Protein AF-A0A9N9IBJ1-F1 (afdb_monomer_lite)

InterPro domains:
  IPR036188 FAD/NAD(P)-binding domain superfamily [G3DSA:3.50.50.60] (6-151)

Radius of gyration: 20.04 Å; chains: 1; bounding box: 49×43×51 Å

pLDDT: mean 70.74, std 15.53, range [28.08, 93.75]

Sequence (152 aa):
MQNNHTPTIIIIDGGPDGLLLYHGIQKHPWQGFAVSINSHGMRSLMSCLSESLVTRLPEVIPIPISEKENREILLSDDKGTELLRVDSAKVKSLFVLANVSNSNAYAFRDILRDLMLEGVNMQWGKKCIGYDGVNDEVWAIFKDGTREKGIY

Foldseek 3Di:
DPPPDPWFDDQDDLFPVSLLVVLQCVVDPDDDDDADDDLVNLVSSLVSHDPVLNVCVLVQQDDPPDPPPFDWDFDADPVRHTPDIDGQPPPSDSVVSNVDPPHDGDGDRVSSSVSSCVVPPDDPPWDFDDWDDDPQKIWTATPVRDIDITHD

Structure (mmCIF, N/CA/C/O backbone):
data_AF-A0A9N9IBJ1-F1
#
_entry.id   AF-A0A9N9IBJ1-F1
#
loop_
_atom_site.group_PDB
_atom_site.id
_atom_site.type_symbol
_atom_site.label_atom_id
_atom_site.label_alt_id
_atom_site.label_comp_id
_atom_site.label_asym_id
_atom_site.label_entity_id
_atom_site.label_seq_id
_atom_site.pdbx_PDB_ins_code
_atom_site.Cartn_x
_atom_site.Cartn_y
_atom_site.Cartn_z
_atom_site.occupancy
_atom_site.B_iso_or_equiv
_atom_site.auth_seq_id
_atom_site.auth_comp_id
_atom_site.auth_asym_id
_atom_site.auth_atom_id
_atom_site.pdbx_PDB_model_num
ATOM 1 N N . MET A 1 1 ? -26.569 21.342 18.226 1.00 34.91 1 MET A N 1
ATOM 2 C CA . MET A 1 1 ? -25.120 21.328 18.511 1.00 34.91 1 MET A CA 1
ATOM 3 C C . MET A 1 1 ? -24.497 20.372 17.508 1.00 34.91 1 MET A C 1
ATOM 5 O O . MET A 1 1 ? -24.826 19.197 17.558 1.00 34.91 1 MET A O 1
ATOM 9 N N . GLN A 1 2 ? -23.744 20.866 16.523 1.00 39.06 2 GLN A N 1
ATOM 10 C CA . GLN A 1 2 ? -22.977 19.994 15.626 1.00 39.06 2 GLN A CA 1
ATOM 11 C C . GLN A 1 2 ? -21.774 19.494 16.424 1.00 39.06 2 GLN A C 1
ATOM 13 O O . GLN A 1 2 ? -20.914 20.286 16.803 1.00 39.06 2 GLN A O 1
ATOM 18 N N . ASN A 1 3 ? -21.762 18.205 16.759 1.00 43.94 3 ASN A N 1
ATOM 19 C CA . ASN A 1 3 ? -20.577 17.569 17.313 1.00 43.94 3 ASN A CA 1
ATOM 20 C C . ASN A 1 3 ? -19.509 17.586 16.217 1.00 43.94 3 ASN A C 1
ATOM 22 O O . ASN A 1 3 ? -19.647 16.890 15.216 1.00 43.94 3 ASN A O 1
ATOM 26 N N . ASN A 1 4 ? -18.462 18.390 16.400 1.00 48.72 4 ASN A N 1
ATOM 27 C CA . ASN A 1 4 ? -17.252 18.368 15.577 1.00 48.72 4 ASN A CA 1
ATOM 28 C C . ASN A 1 4 ? -16.449 17.089 15.875 1.00 48.72 4 ASN A C 1
ATOM 30 O O . ASN A 1 4 ? -15.324 17.162 16.370 1.00 48.72 4 ASN A O 1
ATOM 34 N N . HIS A 1 5 ? -17.039 15.911 15.668 1.00 57.91 5 HIS A N 1
ATOM 35 C CA . HIS A 1 5 ? -16.299 14.666 15.792 1.00 57.91 5 HIS A CA 1
ATOM 36 C C . HIS A 1 5 ? -15.438 14.521 14.541 1.00 57.91 5 HIS A C 1
ATOM 38 O O . HIS A 1 5 ? -15.962 14.458 13.434 1.00 57.91 5 HIS A O 1
ATOM 44 N N . THR A 1 6 ? -14.115 14.500 14.702 1.00 62.44 6 THR A N 1
ATOM 45 C CA . THR A 1 6 ? -13.236 14.042 13.626 1.00 62.44 6 THR A CA 1
ATOM 46 C C . THR A 1 6 ? -13.500 12.548 13.457 1.00 62.44 6 THR A C 1
ATOM 48 O O . THR A 1 6 ? -13.326 11.809 14.433 1.00 62.44 6 THR A O 1
ATOM 51 N N . PRO A 1 7 ? -13.970 12.093 12.293 1.00 66.94 7 PRO A N 1
ATOM 52 C CA . PRO A 1 7 ? -14.272 10.687 12.083 1.00 66.94 7 PRO A CA 1
ATOM 53 C C . PRO A 1 7 ? -12.982 9.876 11.963 1.00 66.94 7 PRO A C 1
ATOM 55 O O . PRO A 1 7 ? -11.941 10.357 11.503 1.00 66.94 7 PRO A O 1
ATOM 58 N N . THR A 1 8 ? -13.064 8.628 12.401 1.00 75.69 8 THR A N 1
ATOM 59 C CA . THR A 1 8 ? -11.944 7.692 12.428 1.00 75.69 8 THR A CA 1
ATOM 60 C C . THR A 1 8 ? -12.102 6.713 11.279 1.00 75.69 8 THR A C 1
ATOM 62 O O . THR A 1 8 ? -13.077 5.964 11.231 1.00 75.69 8 TH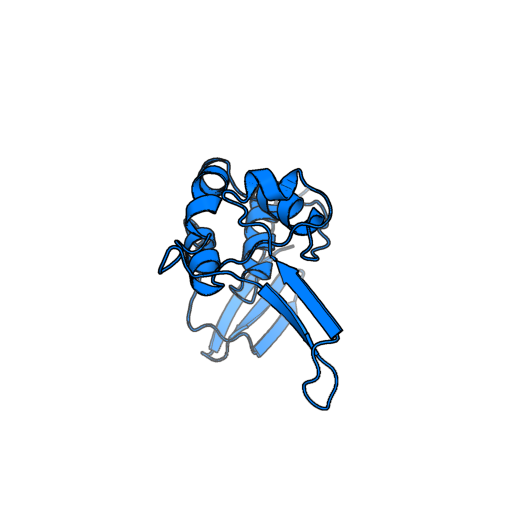R A O 1
ATOM 65 N N . ILE A 1 9 ? -11.120 6.688 10.378 1.00 78.19 9 ILE A N 1
ATOM 66 C CA . ILE A 1 9 ? -11.107 5.794 9.218 1.00 78.19 9 ILE A CA 1
ATOM 67 C C . ILE A 1 9 ? -10.153 4.634 9.491 1.00 78.19 9 ILE A C 1
ATOM 69 O O . ILE A 1 9 ? -8.982 4.843 9.808 1.00 78.19 9 ILE A O 1
ATOM 73 N N . ILE A 1 10 ? -10.654 3.411 9.326 1.00 80.31 10 ILE A N 1
ATOM 74 C CA . ILE A 1 10 ? -9.848 2.191 9.350 1.00 80.31 10 ILE A CA 1
ATOM 75 C C . ILE A 1 10 ? -9.652 1.733 7.908 1.00 80.31 10 ILE A C 1
ATOM 77 O O . ILE A 1 10 ? -10.622 1.486 7.194 1.00 80.31 10 ILE A O 1
ATOM 81 N N . ILE A 1 11 ? -8.397 1.587 7.493 1.00 82.94 11 ILE A N 1
ATOM 82 C CA . ILE A 1 11 ? -8.045 0.994 6.203 1.00 82.94 11 ILE A CA 1
ATOM 83 C C . ILE A 1 11 ? -7.608 -0.444 6.463 1.00 82.94 11 ILE A C 1
ATOM 85 O O . ILE A 1 11 ? -6.676 -0.694 7.227 1.00 82.94 11 ILE A O 1
ATOM 89 N N . ILE A 1 12 ? -8.311 -1.388 5.843 1.00 83.56 12 ILE A N 1
ATOM 90 C CA . ILE A 1 12 ? -7.974 -2.808 5.885 1.00 83.56 12 ILE A CA 1
ATOM 91 C C . ILE A 1 12 ? -7.191 -3.139 4.619 1.00 83.56 12 ILE A C 1
ATOM 93 O O . ILE A 1 12 ? -7.666 -2.860 3.524 1.00 83.56 12 ILE A O 1
ATOM 97 N N . ASP A 1 13 ? -6.038 -3.780 4.809 1.00 80.75 13 ASP A N 1
ATOM 98 C CA 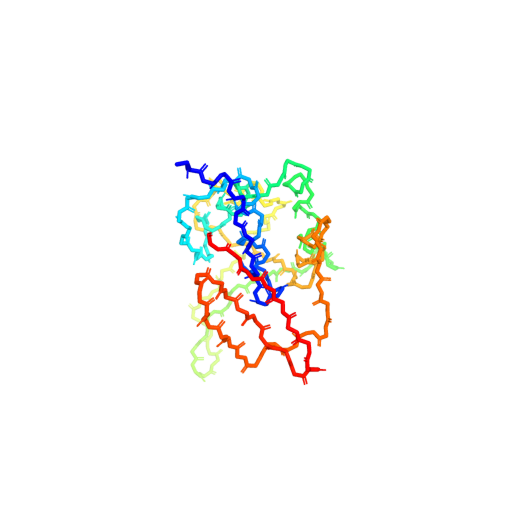. ASP A 1 13 ? -4.982 -4.039 3.821 1.00 80.75 13 ASP A CA 1
ATOM 99 C C . ASP A 1 13 ? -3.949 -2.904 3.664 1.00 80.75 13 ASP A C 1
ATOM 101 O O . ASP A 1 13 ? -4.264 -1.747 3.397 1.00 80.75 13 ASP A O 1
ATOM 105 N N . GLY A 1 14 ? -2.675 -3.274 3.828 1.00 81.25 14 GLY A N 1
ATOM 106 C CA . GLY A 1 14 ? -1.499 -2.399 3.744 1.00 81.25 14 GLY A CA 1
ATOM 107 C C . GLY A 1 14 ? -0.755 -2.525 2.415 1.00 81.25 14 GLY A C 1
ATOM 108 O O . GLY A 1 14 ? 0.464 -2.352 2.361 1.00 81.25 14 GLY A O 1
ATOM 109 N N . GLY A 1 15 ? -1.458 -2.928 1.356 1.00 80.62 15 GLY A N 1
ATOM 110 C CA . GLY A 1 15 ? -0.937 -2.935 -0.006 1.00 80.62 15 GLY A CA 1
ATOM 111 C C . GLY A 1 15 ? -0.779 -1.522 -0.590 1.00 80.62 15 GLY A C 1
ATOM 112 O O . GLY A 1 15 ? -1.239 -0.550 0.011 1.00 80.62 15 GLY A O 1
ATOM 113 N N . PRO A 1 16 ? -0.163 -1.394 -1.781 1.00 75.62 16 PRO A N 1
ATOM 114 C CA . PRO A 1 16 ? 0.038 -0.100 -2.440 1.00 75.62 16 PRO A CA 1
ATOM 115 C C . PRO A 1 16 ? -1.246 0.728 -2.586 1.00 75.62 16 PRO A C 1
ATOM 117 O O . PRO A 1 16 ? -1.218 1.930 -2.344 1.00 75.62 16 PRO A O 1
ATOM 120 N N . ASP A 1 17 ? -2.375 0.088 -2.904 1.00 73.75 17 ASP A N 1
ATOM 121 C CA . ASP A 1 17 ? -3.662 0.773 -3.071 1.00 73.75 17 ASP A CA 1
ATOM 122 C C . ASP A 1 17 ? -4.224 1.294 -1.737 1.00 73.75 17 ASP A C 1
ATOM 124 O O . ASP A 1 17 ? -4.675 2.436 -1.654 1.00 73.75 17 ASP A O 1
ATOM 128 N N . GLY A 1 18 ? -4.144 0.490 -0.670 1.00 79.31 18 GLY A N 1
ATOM 129 C CA . GLY A 1 18 ? -4.567 0.894 0.676 1.00 79.31 18 GLY A CA 1
ATOM 130 C C . GLY A 1 18 ? -3.705 2.026 1.238 1.00 79.31 18 GLY A C 1
ATOM 131 O O . GLY A 1 18 ? -4.220 2.987 1.810 1.00 79.31 18 GLY A O 1
ATOM 132 N N . LEU A 1 19 ? -2.392 1.970 1.002 1.00 81.88 19 LEU A N 1
ATOM 133 C CA . LEU A 1 19 ? -1.463 3.035 1.382 1.00 81.88 19 LEU A CA 1
ATOM 134 C C . LEU A 1 19 ? -1.674 4.307 0.548 1.00 81.88 19 LEU A C 1
ATOM 136 O O . LEU A 1 19 ? -1.592 5.408 1.086 1.00 81.88 19 LEU A O 1
ATOM 140 N N . LEU A 1 20 ? -1.997 4.187 -0.742 1.00 80.12 20 LEU A N 1
ATOM 141 C CA . LEU A 1 20 ? -2.355 5.337 -1.573 1.00 80.12 20 LEU A CA 1
ATOM 142 C C . LEU A 1 20 ? -3.610 6.035 -1.036 1.00 80.12 20 LEU A C 1
ATOM 144 O O . LEU A 1 20 ? -3.624 7.261 -0.911 1.00 80.12 20 LEU A O 1
ATOM 148 N N . LEU A 1 21 ? -4.635 5.261 -0.669 1.00 77.12 21 LEU A N 1
ATOM 149 C CA . LEU A 1 21 ? -5.845 5.791 -0.047 1.00 77.12 21 LEU A CA 1
ATOM 150 C C . LEU A 1 21 ? -5.537 6.495 1.284 1.00 77.12 21 LEU A C 1
ATOM 152 O O . LEU A 1 21 ? -6.038 7.596 1.510 1.00 77.12 21 LEU A O 1
ATOM 156 N N . TYR A 1 22 ? -4.680 5.908 2.130 1.00 82.44 22 TYR A N 1
ATOM 157 C CA . TYR A 1 22 ? -4.238 6.526 3.386 1.00 82.44 22 TYR A CA 1
ATOM 158 C C . TYR A 1 22 ? -3.637 7.915 3.149 1.00 82.44 22 TYR A C 1
ATOM 160 O O . TYR A 1 22 ? -4.093 8.898 3.735 1.00 82.44 22 TYR A O 1
ATOM 168 N N . HIS A 1 23 ? -2.648 8.010 2.256 1.00 81.25 23 HIS A N 1
ATOM 169 C CA . HIS A 1 23 ? -1.974 9.275 1.955 1.00 81.25 23 HIS A CA 1
ATOM 170 C C . HIS A 1 23 ? -2.933 10.301 1.335 1.00 81.25 23 HIS A C 1
ATOM 172 O O . HIS A 1 23 ? -2.921 11.471 1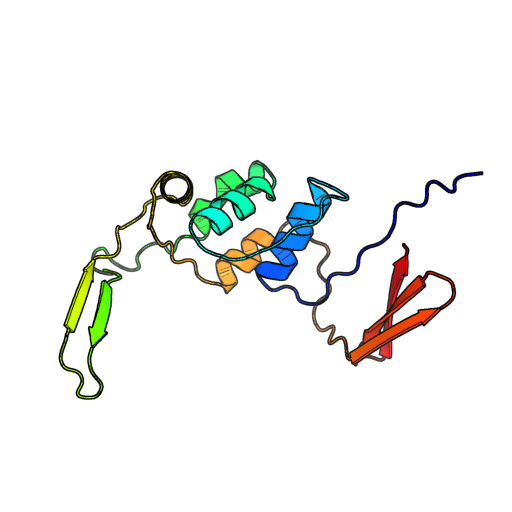.719 1.00 81.25 23 HIS A O 1
ATOM 178 N N . GLY A 1 24 ? -3.834 9.858 0.452 1.00 72.81 24 GLY A N 1
ATOM 179 C CA . GLY A 1 24 ? -4.868 10.712 -0.138 1.00 72.81 24 GLY A CA 1
ATOM 180 C C . GLY A 1 24 ? -5.804 11.329 0.903 1.00 72.81 24 GLY A C 1
ATOM 181 O O . GLY A 1 24 ? -6.035 12.536 0.872 1.00 72.81 24 GLY A O 1
ATOM 182 N N . ILE A 1 25 ? -6.279 10.532 1.866 1.00 74.06 25 ILE A N 1
ATOM 183 C CA . ILE A 1 25 ? -7.146 10.999 2.960 1.00 74.06 25 ILE A CA 1
ATOM 184 C C . ILE A 1 25 ? -6.410 11.981 3.878 1.00 74.06 25 ILE A C 1
ATOM 186 O O . ILE A 1 25 ? -6.991 12.993 4.265 1.00 74.06 25 ILE A O 1
ATOM 190 N N . GLN A 1 26 ? -5.142 11.715 4.213 1.00 75.38 26 GLN A N 1
ATOM 191 C CA . GLN A 1 26 ? -4.342 12.611 5.061 1.00 75.38 26 GLN A CA 1
ATOM 192 C C . GLN A 1 26 ? -4.163 13.994 4.427 1.00 75.38 26 GLN A C 1
ATOM 194 O O . GLN A 1 26 ? -4.216 15.012 5.114 1.00 75.38 26 GLN A O 1
ATOM 199 N N . LYS A 1 27 ? -3.959 14.038 3.107 1.00 70.56 27 LYS A N 1
ATOM 200 C CA . LYS A 1 27 ? -3.712 15.285 2.379 1.00 70.56 27 LYS A CA 1
ATOM 201 C C . LYS A 1 27 ? -4.996 16.030 2.007 1.00 70.56 27 LYS A C 1
ATOM 203 O O . LYS A 1 27 ? -5.015 17.260 2.005 1.00 70.56 27 LYS A O 1
ATOM 208 N N . HIS A 1 28 ? -6.063 15.295 1.704 1.00 65.31 28 HIS A N 1
ATOM 209 C CA . HIS A 1 28 ? -7.353 15.824 1.267 1.00 65.31 28 HIS A CA 1
ATOM 210 C C . HIS A 1 28 ? -8.500 15.079 1.963 1.00 65.31 28 HIS A C 1
ATOM 212 O O . HIS A 1 28 ? -9.137 14.204 1.365 1.00 65.31 28 HIS A O 1
ATOM 218 N N . PRO A 1 29 ? -8.791 15.414 3.228 1.00 58.59 29 PRO A N 1
ATOM 219 C CA . PRO A 1 29 ? -9.899 14.797 3.938 1.00 58.59 29 PRO A CA 1
ATOM 220 C C . PRO A 1 29 ? -11.220 15.142 3.218 1.00 58.59 29 PRO A C 1
ATOM 222 O O . PRO A 1 29 ? -11.524 16.315 3.005 1.00 58.59 29 PRO A O 1
ATOM 225 N N . TRP A 1 30 ? -12.000 14.114 2.851 1.00 53.41 30 TRP A N 1
ATOM 226 C CA . TRP A 1 30 ? -13.379 14.193 2.309 1.00 53.41 30 TRP A CA 1
ATOM 227 C C . TRP A 1 30 ? -13.586 14.483 0.814 1.00 53.41 30 TRP A C 1
ATOM 229 O O . TRP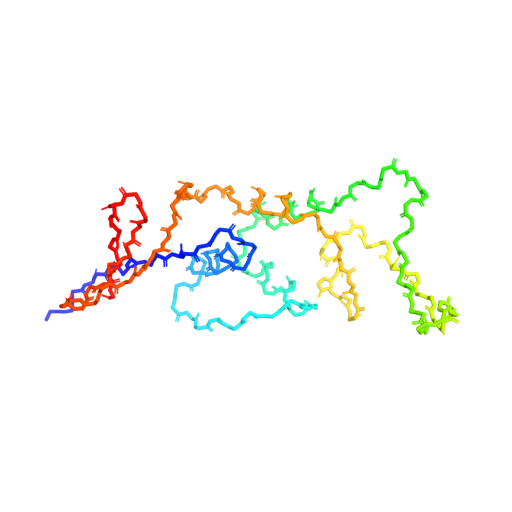 A 1 30 ? -14.675 14.909 0.431 1.00 53.41 30 TRP A O 1
ATOM 239 N N . GLN A 1 31 ? -12.625 14.189 -0.067 1.00 41.53 31 GLN A N 1
ATOM 240 C CA . GLN A 1 31 ? -12.911 14.093 -1.509 1.00 41.53 31 GLN A CA 1
ATOM 241 C C . GLN A 1 31 ? -12.910 12.624 -1.945 1.00 41.53 31 GLN A C 1
ATOM 243 O O . GLN A 1 31 ? -11.960 11.898 -1.690 1.00 41.53 31 GLN A O 1
ATOM 248 N N . GLY A 1 32 ? -14.009 12.149 -2.541 1.00 37.66 32 GLY A N 1
ATOM 249 C CA . GLY A 1 32 ? -14.125 10.764 -3.003 1.00 37.66 32 GLY A CA 1
ATOM 250 C C . GLY A 1 32 ? -13.077 10.452 -4.073 1.00 37.66 32 GLY A C 1
ATOM 251 O O . GLY A 1 32 ? -13.025 11.128 -5.098 1.00 37.66 32 GLY A O 1
ATOM 252 N N . PHE A 1 33 ? -12.248 9.434 -3.840 1.00 39.44 33 PHE A N 1
ATOM 253 C CA . PHE A 1 33 ? -11.191 9.029 -4.767 1.00 39.44 33 PHE A CA 1
ATOM 254 C C . PHE A 1 33 ? -11.568 7.748 -5.515 1.00 39.44 33 PHE A C 1
ATOM 256 O O . PHE A 1 33 ? -11.970 6.756 -4.912 1.00 39.44 33 PHE A O 1
ATOM 263 N N . ALA A 1 34 ? -11.382 7.763 -6.836 1.00 33.75 34 ALA A N 1
ATOM 264 C CA . ALA A 1 34 ? -11.356 6.575 -7.681 1.00 33.75 34 ALA A CA 1
ATOM 265 C C . ALA A 1 34 ? -9.894 6.280 -8.059 1.00 33.75 34 ALA A C 1
ATOM 267 O O . ALA A 1 34 ? -9.196 7.172 -8.542 1.00 33.75 34 ALA A O 1
ATOM 268 N N . VAL A 1 35 ? -9.423 5.049 -7.837 1.00 35.62 35 VAL A N 1
ATOM 269 C CA . VAL A 1 35 ? -8.030 4.643 -8.104 1.00 35.62 35 VAL A CA 1
ATOM 270 C C . VAL A 1 35 ? -7.987 3.611 -9.235 1.00 35.62 35 VAL A C 1
ATOM 272 O O . VAL A 1 35 ? -8.640 2.575 -9.167 1.00 35.62 35 VAL A O 1
ATOM 275 N N . SER A 1 36 ? -7.186 3.889 -10.269 1.00 28.08 36 SER A N 1
ATOM 276 C CA . SER A 1 36 ? -6.701 2.908 -11.254 1.00 28.08 36 SER A CA 1
ATOM 277 C C . SER A 1 36 ? -5.285 3.303 -11.697 1.00 28.08 36 SER A C 1
ATOM 279 O O . SER A 1 36 ? -4.995 4.497 -11.819 1.00 28.08 36 SER A O 1
ATOM 281 N N . ILE A 1 37 ? -4.380 2.336 -11.899 1.00 42.00 37 ILE A N 1
ATOM 282 C CA . ILE A 1 37 ? -2.950 2.613 -12.124 1.00 42.00 37 ILE A CA 1
ATOM 283 C C . ILE A 1 37 ? -2.588 2.529 -13.617 1.00 42.00 37 ILE A C 1
ATOM 285 O O . ILE A 1 37 ? -2.370 1.458 -14.172 1.00 42.00 37 ILE A O 1
ATOM 289 N N . ASN A 1 38 ? -2.497 3.704 -14.242 1.00 44.53 38 ASN A N 1
ATOM 290 C CA . ASN A 1 38 ? -1.827 4.011 -15.515 1.00 44.53 38 ASN A CA 1
ATOM 291 C C . ASN A 1 38 ? -1.100 5.377 -15.356 1.00 44.53 38 ASN A C 1
ATOM 293 O O . ASN A 1 38 ? -0.889 5.815 -14.224 1.00 44.53 38 ASN A O 1
ATOM 297 N N . SER A 1 39 ? -0.712 6.094 -16.421 1.00 51.84 39 SER A N 1
ATOM 298 C CA . SER A 1 39 ? -0.072 7.427 -16.291 1.00 51.84 39 SER A CA 1
ATOM 299 C C . SER A 1 39 ? -0.903 8.439 -15.479 1.00 51.84 39 SER A C 1
ATOM 301 O O . SER A 1 39 ? -0.342 9.328 -14.838 1.00 51.84 39 SER A O 1
ATOM 303 N N . HIS A 1 40 ? -2.232 8.286 -15.443 1.00 54.50 40 HIS A N 1
ATOM 304 C CA . HIS A 1 40 ? -3.107 9.055 -14.554 1.00 54.50 40 HIS A CA 1
ATOM 305 C C . HIS A 1 40 ? -2.980 8.586 -13.103 1.00 54.50 40 HIS A C 1
ATOM 307 O O . HIS A 1 40 ? -2.874 9.418 -12.209 1.00 54.50 40 HIS A O 1
ATOM 313 N N . GLY A 1 41 ? -2.868 7.278 -12.872 1.00 54.12 41 GLY A N 1
ATOM 314 C CA . GLY A 1 41 ? -2.584 6.711 -11.552 1.00 54.12 41 GLY A CA 1
ATOM 315 C C . GLY A 1 41 ? -1.264 7.188 -10.936 1.00 54.12 41 GLY A C 1
ATOM 316 O O . GLY A 1 41 ? -1.216 7.438 -9.736 1.00 54.12 41 GLY A O 1
ATOM 317 N N . MET A 1 42 ? -0.212 7.408 -11.737 1.00 63.00 42 MET A N 1
ATOM 318 C CA . MET A 1 42 ? 1.050 7.991 -11.243 1.00 63.00 42 MET A CA 1
ATOM 319 C C . MET A 1 42 ? 0.887 9.463 -10.828 1.00 63.00 42 MET A C 1
ATOM 321 O O . MET A 1 42 ? 1.410 9.880 -9.795 1.00 63.00 42 MET A O 1
ATOM 325 N N . ARG A 1 43 ? 0.116 10.251 -11.592 1.00 61.94 43 ARG A N 1
ATOM 326 C CA . ARG A 1 43 ? -0.229 11.631 -11.208 1.00 61.94 43 ARG A CA 1
ATOM 327 C C . ARG A 1 43 ? -1.045 11.659 -9.920 1.00 61.94 43 ARG A C 1
ATOM 329 O O . ARG A 1 43 ? -0.756 12.473 -9.048 1.00 61.94 43 ARG A O 1
ATOM 336 N N . SER A 1 44 ? -2.006 10.747 -9.776 1.00 59.78 44 SER A N 1
ATOM 337 C CA . SER A 1 44 ? -2.780 10.585 -8.544 1.00 59.78 44 SER A CA 1
ATOM 338 C C . SER A 1 44 ? -1.881 10.214 -7.361 1.00 59.78 44 SER A C 1
ATOM 340 O O . SER A 1 44 ? -1.945 10.888 -6.337 1.00 59.78 44 SER A O 1
ATOM 342 N N . LEU A 1 45 ? -0.967 9.248 -7.518 1.00 64.69 45 LEU A N 1
ATOM 343 C CA . LEU A 1 45 ? 0.016 8.875 -6.491 1.00 64.69 45 LEU A CA 1
ATOM 344 C C . LEU A 1 45 ? 0.841 10.079 -6.020 1.00 64.69 45 LEU A C 1
ATOM 346 O O . LEU A 1 45 ? 0.871 10.374 -4.828 1.00 64.69 45 LEU A O 1
ATOM 350 N N . MET A 1 46 ? 1.449 10.825 -6.944 1.00 67.88 46 MET A N 1
ATOM 351 C CA . MET A 1 46 ? 2.220 12.024 -6.599 1.00 67.88 46 MET A CA 1
ATOM 352 C C . MET A 1 46 ? 1.361 13.103 -5.930 1.00 67.88 46 MET A C 1
ATOM 354 O O . MET A 1 46 ? 1.824 13.797 -5.026 1.00 67.88 46 MET A O 1
ATOM 358 N N . SER A 1 47 ? 0.104 13.244 -6.354 1.00 68.75 47 SER A N 1
ATOM 359 C CA . SER A 1 47 ? -0.815 14.221 -5.774 1.00 68.75 47 SER A CA 1
ATOM 360 C C . SER A 1 47 ? -1.212 13.877 -4.339 1.00 68.75 47 SER A C 1
ATOM 362 O O . SER A 1 47 ? -1.408 14.799 -3.557 1.00 68.75 47 SER A O 1
ATOM 364 N N . CYS A 1 48 ? -1.256 12.593 -3.970 1.00 64.31 48 CYS A N 1
ATOM 365 C CA . CYS A 1 48 ? -1.653 12.123 -2.641 1.00 64.31 48 CYS A CA 1
ATOM 366 C C . CYS A 1 48 ? -0.495 12.071 -1.633 1.00 64.31 48 CYS A C 1
ATOM 368 O O . CYS A 1 48 ? -0.729 12.190 -0.437 1.00 64.31 48 CYS A O 1
ATOM 370 N N . LEU A 1 49 ? 0.748 11.920 -2.089 1.00 71.69 49 LEU A N 1
ATOM 371 C CA . LEU A 1 49 ? 1.918 11.834 -1.211 1.00 71.69 49 LEU A CA 1
ATOM 372 C C . LEU A 1 49 ? 2.361 13.214 -0.680 1.00 71.69 49 LEU A C 1
ATOM 374 O O . LEU A 1 49 ? 2.095 14.263 -1.283 1.00 71.69 49 LEU A O 1
ATOM 378 N N . SER A 1 50 ? 3.057 13.219 0.463 1.00 74.25 50 SER A N 1
ATOM 379 C CA . SER A 1 50 ? 3.740 14.411 0.987 1.00 74.25 50 SER A CA 1
ATOM 380 C C . SER A 1 50 ? 4.935 14.787 0.105 1.00 74.25 50 SER A C 1
ATOM 382 O O . SER A 1 50 ? 5.500 13.927 -0.568 1.00 74.25 50 SER A O 1
ATOM 384 N N . GLU A 1 51 ? 5.366 16.053 0.119 1.00 75.88 51 GLU A N 1
ATOM 385 C CA . GLU A 1 51 ? 6.515 16.491 -0.696 1.00 75.88 51 GLU A CA 1
ATOM 386 C C . GLU A 1 51 ? 7.785 15.676 -0.410 1.00 75.88 51 GLU A C 1
ATOM 388 O O . GLU A 1 51 ? 8.487 15.293 -1.342 1.00 75.88 51 GLU A O 1
ATOM 393 N N . SER A 1 52 ? 8.029 15.333 0.860 1.00 80.06 52 SER A N 1
ATOM 394 C CA . SER A 1 52 ? 9.153 14.484 1.285 1.00 80.06 52 SER A CA 1
ATOM 395 C C . SER A 1 52 ? 9.110 13.078 0.671 1.00 80.06 52 SER A C 1
ATOM 397 O O . SER A 1 52 ? 10.131 12.545 0.246 1.00 80.06 52 SER A O 1
ATOM 399 N N . LEU A 1 53 ? 7.923 12.470 0.581 1.00 77.81 53 LEU A N 1
ATOM 400 C CA . LEU A 1 53 ? 7.772 11.148 -0.033 1.00 77.81 53 LEU A CA 1
ATOM 401 C C . LEU A 1 53 ? 7.850 11.228 -1.558 1.00 77.81 53 LEU A C 1
ATOM 403 O O . LEU A 1 53 ? 8.450 10.366 -2.194 1.00 77.81 53 LEU A O 1
ATOM 407 N N . VAL A 1 54 ? 7.293 12.287 -2.150 1.00 77.50 54 VAL A N 1
ATOM 408 C CA . VAL A 1 54 ? 7.348 12.519 -3.597 1.00 77.50 54 VAL A CA 1
ATOM 409 C C . VAL A 1 54 ? 8.793 12.634 -4.078 1.00 77.50 54 VAL A C 1
ATOM 411 O O . VAL A 1 54 ? 9.145 11.998 -5.069 1.00 77.50 54 VAL A O 1
ATOM 414 N N . THR A 1 55 ? 9.656 13.383 -3.385 1.00 79.00 55 THR A N 1
ATOM 415 C CA . THR A 1 55 ? 11.073 13.538 -3.774 1.00 79.00 55 THR A CA 1
ATOM 416 C C . THR A 1 55 ? 11.870 12.238 -3.692 1.00 79.00 55 THR A C 1
ATOM 418 O O . THR A 1 55 ? 12.855 12.092 -4.416 1.00 79.00 55 THR A O 1
ATOM 421 N N . ARG A 1 56 ? 11.416 11.280 -2.879 1.00 79.69 56 ARG A N 1
ATOM 422 C CA . ARG A 1 56 ? 12.052 9.975 -2.662 1.00 79.69 56 ARG A CA 1
ATOM 423 C C . ARG A 1 56 ? 11.452 8.837 -3.482 1.00 79.69 56 ARG A C 1
ATOM 425 O O . ARG A 1 56 ? 12.027 7.759 -3.533 1.00 79.69 56 ARG A O 1
ATOM 432 N N . LEU A 1 57 ? 10.368 9.079 -4.223 1.00 73.44 57 LEU A N 1
ATOM 433 C CA . LEU A 1 57 ? 9.817 8.115 -5.184 1.00 73.44 57 LEU A CA 1
ATOM 434 C C . LEU A 1 57 ? 10.864 7.499 -6.139 1.00 73.44 57 LEU A C 1
ATOM 436 O O . LEU A 1 57 ? 10.757 6.309 -6.424 1.00 73.44 57 LEU A O 1
ATOM 440 N N . PRO A 1 58 ? 11.892 8.219 -6.634 1.00 71.38 58 PRO A N 1
ATOM 441 C CA . PRO A 1 58 ? 12.943 7.603 -7.443 1.00 71.38 58 PRO A CA 1
ATOM 442 C C . PRO A 1 58 ? 13.702 6.454 -6.753 1.00 71.38 58 PRO A C 1
ATOM 444 O O . PRO A 1 58 ? 14.235 5.607 -7.461 1.00 71.38 58 PRO A O 1
ATOM 447 N N . GLU A 1 59 ? 13.715 6.376 -5.416 1.00 71.88 59 GLU A N 1
ATOM 448 C CA . GLU A 1 59 ? 14.334 5.280 -4.647 1.00 71.88 59 GLU A CA 1
ATOM 449 C C . GLU A 1 59 ? 13.645 3.927 -4.889 1.00 71.88 59 GLU A C 1
ATOM 451 O O . GLU A 1 59 ? 14.273 2.880 -4.754 1.00 71.88 59 GLU A O 1
ATOM 456 N N . VAL A 1 60 ? 12.362 3.936 -5.276 1.00 63.66 60 VAL A N 1
ATOM 457 C CA . VAL A 1 60 ? 11.589 2.708 -5.537 1.00 63.66 60 VAL A CA 1
ATOM 458 C C . VAL A 1 60 ? 11.778 2.177 -6.954 1.00 63.66 60 VAL A C 1
ATOM 460 O O . VAL A 1 60 ? 11.326 1.070 -7.272 1.00 63.66 60 VAL A O 1
ATOM 463 N N . ILE A 1 61 ? 12.420 2.967 -7.822 1.00 62.84 61 ILE A N 1
ATOM 464 C CA . ILE A 1 61 ? 12.825 2.496 -9.138 1.00 62.84 61 ILE A CA 1
ATOM 465 C C . ILE A 1 61 ? 14.013 1.565 -8.906 1.00 62.84 61 ILE A C 1
ATOM 467 O O . ILE A 1 61 ? 15.030 1.996 -8.361 1.00 62.84 61 ILE A O 1
ATOM 471 N N . PRO A 1 62 ? 13.918 0.298 -9.322 1.00 57.31 62 PRO A N 1
ATOM 472 C CA . PRO A 1 62 ? 15.028 -0.616 -9.172 1.00 57.31 62 PRO A CA 1
ATOM 473 C C . PRO A 1 62 ? 16.260 -0.075 -9.884 1.00 57.31 62 PRO A C 1
ATOM 475 O O . PRO A 1 62 ? 16.217 0.240 -11.076 1.00 57.31 62 PRO A O 1
ATOM 478 N N . ILE A 1 63 ? 17.361 0.008 -9.138 1.00 55.88 63 ILE A N 1
ATOM 479 C CA . ILE A 1 63 ? 18.680 0.238 -9.712 1.00 55.88 63 ILE A CA 1
ATOM 480 C C . ILE A 1 63 ? 18.966 -0.980 -10.598 1.00 55.88 63 ILE A C 1
ATOM 482 O O . ILE A 1 63 ? 18.924 -2.101 -10.084 1.00 55.88 63 ILE A O 1
ATOM 486 N N . PRO A 1 64 ? 19.212 -0.800 -11.908 1.00 52.38 64 PRO A N 1
ATOM 487 C CA . PRO A 1 64 ? 19.503 -1.917 -12.793 1.00 52.38 64 PRO A CA 1
ATOM 488 C C . PRO A 1 64 ? 20.675 -2.720 -12.229 1.00 52.38 64 PRO A C 1
ATOM 490 O O . PRO A 1 64 ? 21.748 -2.162 -11.997 1.00 52.38 64 PRO A O 1
ATOM 493 N N . ILE A 1 65 ? 20.485 -4.024 -12.015 1.00 50.28 65 ILE A N 1
ATOM 494 C CA . ILE A 1 65 ? 21.523 -4.905 -11.444 1.00 50.28 65 ILE A CA 1
ATOM 495 C C . ILE A 1 65 ? 22.722 -5.004 -12.410 1.00 50.28 65 ILE A C 1
ATOM 497 O O . ILE A 1 65 ? 23.844 -5.320 -12.018 1.00 50.28 65 ILE A O 1
ATOM 501 N N . SER A 1 66 ? 22.508 -4.670 -13.686 1.00 48.56 66 SER A N 1
ATOM 502 C CA . SER A 1 66 ? 23.563 -4.399 -14.661 1.00 48.56 66 SER A CA 1
ATOM 503 C C . SER A 1 66 ? 23.074 -3.431 -15.744 1.00 48.56 66 SER A C 1
ATOM 505 O O . SER A 1 66 ? 21.871 -3.312 -15.983 1.00 48.56 66 SER A O 1
ATOM 507 N N . GLU A 1 67 ? 23.997 -2.813 -16.488 1.00 50.84 67 GLU A N 1
ATOM 508 C CA . GLU A 1 67 ? 23.674 -2.013 -17.687 1.00 50.84 67 GLU A CA 1
ATOM 509 C C . GLU A 1 67 ? 22.857 -2.795 -18.744 1.00 50.84 67 GLU A C 1
ATOM 511 O O . GLU A 1 67 ? 22.198 -2.186 -19.593 1.00 50.84 67 GLU A O 1
ATOM 516 N N . LYS A 1 68 ? 22.860 -4.137 -18.657 1.00 47.06 68 LYS A N 1
ATOM 517 C CA . LYS A 1 68 ? 22.148 -5.082 -19.531 1.00 47.06 68 LYS A CA 1
ATOM 518 C C . LYS A 1 68 ? 20.739 -5.457 -19.072 1.00 47.06 68 LYS A C 1
ATOM 520 O O . LYS A 1 68 ? 20.091 -6.231 -19.771 1.00 47.06 68 LYS A O 1
ATOM 525 N N . GLU A 1 69 ? 20.242 -4.952 -17.941 1.00 53.53 69 GLU A N 1
ATOM 526 C CA . GLU A 1 69 ? 18.838 -5.161 -17.564 1.00 53.53 69 GLU A CA 1
ATOM 527 C C . GLU A 1 69 ? 17.939 -4.313 -18.491 1.00 53.53 69 GLU A C 1
ATOM 529 O O . GLU A 1 69 ? 17.523 -3.197 -18.174 1.00 53.53 69 GLU A O 1
ATOM 534 N N . ASN A 1 70 ? 17.713 -4.812 -19.708 1.00 54.81 70 ASN A N 1
ATOM 535 C CA . ASN A 1 70 ? 16.720 -4.291 -20.634 1.00 54.81 70 ASN A CA 1
ATOM 536 C C . ASN A 1 70 ? 15.386 -4.944 -20.290 1.00 54.81 70 ASN A C 1
ATOM 538 O O . ASN A 1 70 ? 15.203 -6.152 -20.426 1.00 54.81 70 ASN A O 1
ATOM 542 N N . ARG A 1 71 ? 14.454 -4.130 -19.799 1.00 61.97 71 ARG A N 1
ATOM 543 C CA . ARG A 1 71 ? 13.073 -4.558 -19.602 1.00 61.97 71 ARG A CA 1
ATOM 544 C C . ARG A 1 71 ? 12.390 -4.411 -20.952 1.00 61.97 71 ARG A C 1
ATOM 546 O O . ARG A 1 71 ? 12.168 -3.299 -21.418 1.00 61.97 71 ARG A O 1
ATOM 553 N N . GLU A 1 72 ? 12.134 -5.521 -21.614 1.00 68.88 72 GLU A N 1
ATOM 554 C CA . GLU A 1 72 ? 11.452 -5.555 -22.904 1.00 68.88 72 GLU A CA 1
ATOM 555 C C . GLU A 1 72 ? 10.073 -6.170 -22.696 1.00 68.88 72 GLU A C 1
ATOM 557 O O . GLU A 1 72 ? 9.909 -7.110 -21.915 1.00 68.88 72 GLU A O 1
ATOM 562 N N . ILE A 1 73 ? 9.068 -5.611 -23.362 1.00 72.25 73 ILE A N 1
ATOM 563 C CA . ILE A 1 73 ? 7.749 -6.232 -23.430 1.00 72.25 73 ILE A CA 1
ATOM 564 C C . ILE A 1 73 ? 7.745 -7.085 -24.692 1.00 72.25 73 ILE A C 1
ATOM 566 O O . ILE A 1 73 ? 7.836 -6.553 -25.798 1.00 72.25 73 ILE A O 1
ATOM 570 N N . LEU A 1 74 ? 7.644 -8.400 -24.510 1.00 79.19 74 LEU A N 1
ATOM 571 C CA . LEU A 1 74 ? 7.517 -9.372 -25.587 1.00 79.19 74 LEU A CA 1
ATOM 572 C C . LEU A 1 74 ? 6.079 -9.892 -25.625 1.00 79.19 74 LEU A C 1
ATOM 574 O O . LEU A 1 74 ? 5.592 -10.450 -24.642 1.00 79.19 74 LEU A O 1
ATOM 578 N N . LEU A 1 75 ? 5.413 -9.714 -26.761 1.00 81.94 75 LEU A N 1
ATOM 579 C CA . LEU A 1 75 ? 4.141 -10.353 -27.068 1.00 81.94 75 LEU A CA 1
ATOM 580 C C . LEU A 1 75 ? 4.410 -11.523 -28.013 1.00 81.94 75 LEU A C 1
ATOM 582 O O . LEU A 1 75 ? 4.941 -11.320 -29.107 1.00 81.94 75 LEU A O 1
ATOM 586 N N . SER A 1 76 ? 3.991 -12.717 -27.608 1.00 91.19 76 SER A N 1
ATOM 587 C CA . SER A 1 76 ? 4.096 -13.930 -28.417 1.00 91.19 76 SER A CA 1
ATOM 588 C C . SER A 1 76 ? 2.741 -14.612 -28.573 1.00 91.19 76 SER A C 1
ATOM 590 O O . SER A 1 76 ? 1.861 -14.447 -27.724 1.00 91.19 76 SER A O 1
ATOM 592 N N . ASP A 1 77 ? 2.577 -15.371 -29.658 1.00 87.62 77 ASP A N 1
ATOM 593 C CA . ASP A 1 77 ? 1.436 -16.273 -29.825 1.00 87.62 77 ASP A CA 1
ATOM 594 C C . ASP A 1 77 ? 1.519 -17.481 -28.868 1.00 87.62 77 ASP A C 1
ATOM 596 O O . ASP A 1 77 ? 2.486 -17.664 -28.122 1.00 87.62 77 ASP A O 1
ATOM 600 N N . ASP A 1 78 ? 0.492 -18.329 -28.888 1.00 90.06 78 ASP A N 1
ATOM 601 C CA . ASP A 1 78 ? 0.398 -19.546 -28.075 1.00 90.06 78 ASP A CA 1
ATOM 602 C C . ASP A 1 78 ? 1.460 -20.608 -28.419 1.00 90.06 78 ASP A C 1
ATOM 604 O O . ASP A 1 78 ? 1.691 -21.530 -27.636 1.00 90.06 78 ASP A O 1
ATOM 608 N N . LYS A 1 79 ? 2.138 -20.468 -29.564 1.00 92.88 79 LYS A N 1
ATOM 609 C CA . LYS A 1 79 ? 3.256 -21.316 -30.001 1.00 92.88 79 LYS A CA 1
ATOM 610 C C . LYS A 1 79 ? 4.620 -20.733 -29.629 1.00 92.88 79 LYS A C 1
ATOM 612 O O . LYS A 1 79 ? 5.640 -21.372 -29.884 1.00 92.88 79 LYS A O 1
ATOM 617 N N . GLY A 1 80 ? 4.650 -19.549 -29.018 1.00 87.06 80 GLY A N 1
ATOM 618 C CA . GLY A 1 80 ? 5.870 -18.838 -28.652 1.00 87.06 80 GLY A CA 1
ATOM 619 C C . GLY A 1 80 ? 6.489 -18.023 -29.790 1.00 87.06 80 GLY A C 1
ATOM 620 O O . GLY A 1 80 ? 7.586 -17.494 -29.613 1.00 87.06 80 GLY A O 1
ATOM 621 N N . THR A 1 81 ? 5.815 -17.881 -30.935 1.00 93.19 81 THR A N 1
ATOM 622 C CA . THR A 1 81 ? 6.257 -16.999 -32.021 1.00 93.19 81 THR A CA 1
ATOM 623 C C . THR A 1 81 ? 6.159 -15.553 -31.559 1.00 93.19 81 THR A C 1
ATOM 625 O O . THR A 1 81 ? 5.098 -15.106 -31.129 1.00 93.19 81 THR A O 1
ATOM 628 N N . GLU A 1 82 ? 7.254 -14.807 -31.662 1.00 92.25 82 GLU A N 1
ATOM 629 C CA . GLU A 1 82 ? 7.285 -13.378 -31.356 1.00 92.25 82 GLU A CA 1
ATOM 630 C C . GLU A 1 82 ? 6.435 -12.584 -32.357 1.00 92.25 82 GLU A C 1
ATOM 632 O O . GLU A 1 82 ? 6.666 -12.631 -33.564 1.00 92.25 82 GLU A O 1
ATOM 637 N N . LEU A 1 83 ? 5.448 -11.850 -31.842 1.00 89.06 83 LEU A N 1
ATOM 638 C CA . LEU A 1 83 ? 4.556 -10.987 -32.620 1.00 89.06 83 LEU A CA 1
ATOM 639 C C . LEU A 1 83 ? 4.962 -9.515 -32.515 1.00 89.06 83 LEU A C 1
ATOM 641 O O . LEU A 1 83 ? 4.818 -8.758 -33.474 1.00 89.06 83 LEU A O 1
ATOM 645 N N . LEU A 1 84 ? 5.436 -9.096 -31.338 1.00 84.75 84 LEU A N 1
ATOM 646 C CA . LEU A 1 84 ? 5.849 -7.723 -31.066 1.00 84.75 84 LEU A CA 1
ATOM 647 C C . LEU A 1 84 ? 6.867 -7.686 -29.924 1.00 84.75 84 LEU A C 1
ATOM 649 O O . LEU A 1 84 ? 6.646 -8.279 -28.869 1.00 84.75 84 LEU A O 1
ATOM 653 N N . ARG A 1 85 ? 7.925 -6.898 -30.109 1.00 82.06 85 ARG A N 1
ATOM 654 C CA . ARG A 1 85 ? 8.880 -6.528 -29.066 1.00 82.06 85 ARG A CA 1
ATOM 655 C C . ARG A 1 85 ? 8.904 -5.020 -28.926 1.00 82.06 85 ARG A C 1
ATOM 657 O O . ARG A 1 85 ? 9.078 -4.302 -29.909 1.00 82.06 85 ARG A O 1
ATOM 664 N N . VAL A 1 86 ? 8.696 -4.549 -27.705 1.00 73.31 86 VAL A N 1
ATOM 665 C CA . VAL A 1 86 ? 8.772 -3.130 -27.364 1.00 73.31 86 VAL A CA 1
ATOM 666 C C . VAL A 1 86 ? 9.859 -2.947 -26.324 1.00 73.31 86 VAL A C 1
ATOM 668 O O . VAL A 1 86 ? 9.778 -3.496 -25.221 1.00 73.31 86 VAL A O 1
ATOM 671 N N . ASP A 1 87 ? 10.846 -2.126 -26.662 1.00 66.50 87 ASP A N 1
ATOM 672 C CA . ASP A 1 87 ? 11.829 -1.659 -25.697 1.00 66.50 87 ASP A CA 1
ATOM 673 C C . ASP A 1 87 ? 11.105 -0.789 -24.671 1.00 66.50 87 ASP A C 1
ATOM 675 O O . ASP A 1 87 ? 10.520 0.244 -25.018 1.00 66.50 87 ASP A O 1
ATOM 679 N N . SER A 1 88 ? 11.107 -1.184 -23.392 1.00 61.06 88 SER A N 1
ATOM 680 C CA . SER A 1 88 ? 10.601 -0.262 -22.381 1.00 61.06 88 SER A CA 1
ATOM 681 C C . SER A 1 88 ? 11.578 0.904 -22.277 1.00 61.06 88 SER A C 1
ATOM 683 O O . SER A 1 88 ? 12.789 0.726 -22.105 1.00 61.06 88 SER A O 1
ATOM 685 N N . ALA A 1 89 ? 11.055 2.121 -22.414 1.00 57.44 89 ALA A N 1
ATOM 686 C CA . ALA A 1 89 ? 11.849 3.310 -22.177 1.00 57.44 89 ALA A CA 1
ATOM 687 C C . ALA A 1 89 ? 12.453 3.206 -20.768 1.00 57.44 89 ALA A C 1
ATOM 689 O O . ALA A 1 89 ? 11.726 3.030 -19.788 1.00 57.44 89 ALA A O 1
ATOM 690 N N . LYS A 1 90 ? 13.784 3.314 -20.655 1.00 56.78 90 LYS A N 1
ATOM 691 C CA . LYS A 1 90 ? 14.471 3.418 -19.361 1.00 56.78 90 LYS A CA 1
ATOM 692 C C . LYS A 1 90 ? 14.101 4.759 -18.742 1.00 56.78 90 LYS A C 1
ATOM 694 O O . LYS A 1 90 ? 14.806 5.755 -18.912 1.00 56.78 90 LYS A O 1
ATOM 699 N N . VAL A 1 91 ? 12.959 4.815 -18.066 1.00 55.41 91 VAL A N 1
ATOM 700 C CA . VAL A 1 91 ? 12.540 6.041 -17.405 1.00 55.41 91 VAL A CA 1
ATOM 701 C C . VAL A 1 91 ? 13.377 6.195 -16.142 1.00 55.41 91 VAL A C 1
ATOM 703 O O . VAL A 1 91 ? 13.196 5.485 -15.161 1.00 55.41 91 VAL A O 1
ATOM 706 N N . LYS A 1 92 ? 14.322 7.138 -16.186 1.00 55.41 92 LYS A N 1
ATOM 707 C CA . LYS A 1 92 ? 15.264 7.424 -15.092 1.00 55.41 92 LYS A CA 1
ATOM 708 C C . LYS A 1 92 ? 14.600 8.037 -13.851 1.00 55.41 92 LYS A C 1
ATOM 710 O O . LYS A 1 92 ? 15.271 8.240 -12.848 1.00 55.41 92 LYS A O 1
ATOM 715 N N . SER A 1 93 ? 13.320 8.409 -13.933 1.00 60.09 93 SER A N 1
ATOM 716 C CA . SER A 1 93 ? 12.611 9.110 -12.863 1.00 60.09 93 SER A CA 1
ATOM 717 C C . SER A 1 93 ? 11.089 9.030 -13.024 1.00 60.09 93 SER A C 1
ATOM 719 O O . SER A 1 93 ? 10.555 9.331 -14.092 1.00 60.09 93 SER A O 1
ATOM 721 N N . LEU A 1 94 ? 10.372 8.708 -11.943 1.00 58.81 94 LEU A N 1
ATOM 722 C CA . LEU A 1 94 ? 8.903 8.671 -11.918 1.00 58.81 94 LEU A CA 1
ATOM 723 C C . LEU A 1 94 ? 8.266 10.039 -12.250 1.00 58.81 94 LEU A C 1
ATOM 725 O O . LEU A 1 94 ? 7.169 10.092 -12.802 1.00 58.81 94 LEU A O 1
ATOM 729 N N . PHE A 1 95 ? 8.993 11.142 -12.035 1.00 58.19 95 PHE A N 1
ATOM 730 C CA . PHE A 1 95 ? 8.576 12.495 -12.425 1.00 58.19 95 PHE A CA 1
ATOM 731 C C . PHE A 1 95 ? 8.493 12.689 -13.944 1.00 58.19 95 PHE A C 1
ATOM 733 O O . PHE A 1 95 ? 7.640 13.425 -14.438 1.00 58.19 95 PHE A O 1
ATOM 740 N N . VAL A 1 96 ? 9.368 12.021 -14.702 1.00 58.53 96 VAL A N 1
ATOM 741 C CA . VAL A 1 96 ? 9.336 12.048 -16.172 1.00 58.53 96 VAL A CA 1
ATOM 742 C C . VAL A 1 96 ? 8.120 11.266 -16.669 1.00 58.53 96 VAL A C 1
ATOM 744 O O . VAL A 1 96 ? 7.414 11.722 -17.561 1.00 58.53 96 VAL A O 1
ATOM 747 N N . LEU A 1 97 ? 7.804 10.146 -16.021 1.00 59.00 97 LEU A N 1
ATOM 748 C CA . LEU A 1 97 ? 6.625 9.324 -16.309 1.00 59.00 97 LEU A CA 1
ATOM 749 C C . LEU A 1 97 ? 5.295 10.057 -16.128 1.00 59.00 97 LEU A C 1
ATOM 751 O O . LEU A 1 97 ? 4.382 9.859 -16.924 1.00 59.00 97 LEU A O 1
ATOM 755 N N . ALA A 1 98 ? 5.183 10.930 -15.125 1.00 56.72 98 ALA A N 1
ATOM 756 C CA . ALA A 1 98 ? 3.978 11.732 -14.920 1.00 56.72 98 ALA A CA 1
ATOM 757 C C . ALA A 1 98 ? 3.690 12.687 -16.099 1.00 56.72 98 ALA A C 1
ATOM 759 O O . ALA A 1 98 ? 2.541 13.084 -16.310 1.00 56.72 98 ALA A O 1
ATOM 760 N N . ASN A 1 99 ? 4.705 13.034 -16.894 1.00 57.28 99 ASN A N 1
ATOM 761 C CA . ASN A 1 99 ? 4.616 14.021 -17.972 1.00 57.28 99 ASN A CA 1
ATOM 762 C C . ASN A 1 99 ? 4.645 13.422 -19.386 1.00 57.28 99 ASN A C 1
ATOM 764 O O . ASN A 1 99 ? 4.395 14.150 -20.344 1.00 57.28 99 ASN A O 1
ATOM 768 N N . VAL A 1 100 ? 4.894 12.117 -19.534 1.00 59.19 100 VAL A N 1
ATOM 769 C CA . VAL A 1 100 ? 4.926 11.436 -20.838 1.00 59.19 100 VAL A CA 1
ATOM 770 C C . VAL A 1 100 ? 3.681 10.559 -20.989 1.00 59.19 100 VAL A C 1
ATOM 772 O O . VAL A 1 100 ? 3.377 9.721 -20.139 1.00 59.19 100 VAL A O 1
ATOM 775 N N . SER A 1 101 ? 2.928 10.748 -22.073 1.00 55.41 101 SER A N 1
ATOM 776 C CA . SER A 1 101 ? 1.801 9.876 -22.413 1.00 55.41 101 SER A CA 1
ATOM 777 C C . SER A 1 101 ? 2.295 8.459 -22.744 1.00 55.41 101 SER A C 1
ATOM 779 O O . SER A 1 101 ? 3.334 8.281 -23.373 1.00 55.41 101 SER A O 1
ATOM 781 N N . ASN A 1 102 ? 1.546 7.436 -22.319 1.00 54.69 102 ASN A N 1
ATOM 782 C CA . ASN A 1 102 ? 1.784 6.018 -22.645 1.00 54.69 102 ASN A CA 1
ATOM 783 C C . ASN A 1 102 ? 3.130 5.421 -22.182 1.00 54.69 102 ASN A C 1
ATOM 785 O O . ASN A 1 102 ? 3.614 4.461 -22.775 1.00 54.69 102 ASN A O 1
ATOM 789 N N . SER A 1 103 ? 3.733 5.957 -21.119 1.00 57.38 103 SER A N 1
ATOM 790 C CA . SER A 1 103 ? 4.922 5.363 -20.492 1.00 57.38 103 SER A CA 1
ATOM 791 C C . SER A 1 103 ? 4.551 4.467 -19.311 1.00 57.38 103 SER A C 1
ATOM 793 O O . SER A 1 103 ? 3.642 4.793 -18.550 1.00 57.38 103 SER A O 1
ATOM 795 N N . ASN A 1 104 ? 5.295 3.373 -19.128 1.00 54.41 104 ASN A N 1
ATOM 796 C CA . ASN A 1 104 ? 5.156 2.461 -17.991 1.00 54.41 104 ASN A CA 1
ATOM 797 C C . ASN A 1 104 ? 6.395 2.537 -17.090 1.00 54.41 104 ASN A C 1
ATOM 799 O O . ASN A 1 104 ? 7.523 2.565 -17.580 1.00 54.41 104 ASN A O 1
ATOM 803 N N . ALA A 1 105 ? 6.176 2.566 -15.776 1.00 60.72 105 ALA A N 1
ATOM 804 C CA . ALA A 1 105 ? 7.221 2.394 -14.774 1.00 60.72 105 ALA A CA 1
ATOM 805 C C . ALA A 1 105 ? 7.106 1.014 -14.156 1.00 60.72 105 ALA A C 1
ATOM 807 O O . ALA A 1 105 ? 6.002 0.519 -13.938 1.00 60.72 105 ALA A O 1
ATOM 808 N N . TYR A 1 106 ? 8.244 0.462 -13.766 1.00 64.06 106 TYR A N 1
ATOM 809 C CA . TYR A 1 106 ? 8.287 -0.732 -12.946 1.00 64.06 106 TYR A CA 1
ATOM 810 C C . TYR A 1 106 ? 8.932 -0.371 -11.616 1.00 64.06 106 TYR A C 1
ATOM 812 O O . TYR A 1 106 ? 10.047 0.143 -11.594 1.00 64.06 106 TYR A O 1
ATOM 820 N N . ALA A 1 107 ? 8.239 -0.670 -10.526 1.00 64.62 107 ALA A N 1
ATOM 821 C CA . ALA A 1 107 ? 8.769 -0.605 -9.173 1.00 64.62 107 ALA A CA 1
ATOM 822 C C . ALA A 1 107 ? 8.594 -1.976 -8.520 1.00 64.62 107 ALA A C 1
ATOM 824 O O . ALA A 1 107 ? 7.646 -2.704 -8.836 1.00 64.62 107 ALA A O 1
ATOM 825 N N . PHE A 1 108 ? 9.502 -2.337 -7.619 1.00 68.75 108 PHE A N 1
ATOM 826 C CA . PHE A 1 108 ? 9.301 -3.519 -6.793 1.00 68.75 108 PHE A CA 1
ATOM 827 C C . PHE A 1 108 ? 8.221 -3.224 -5.746 1.00 68.75 108 PHE A C 1
ATOM 829 O O . PHE A 1 108 ? 8.243 -2.185 -5.086 1.00 68.75 108 PHE A O 1
ATOM 836 N N . ARG A 1 109 ? 7.225 -4.113 -5.644 1.00 68.19 109 ARG A N 1
ATOM 837 C CA . ARG A 1 109 ? 6.018 -3.888 -4.831 1.00 68.19 109 ARG A CA 1
ATOM 838 C C . ARG A 1 109 ? 6.335 -3.738 -3.343 1.00 68.19 109 ARG A C 1
ATOM 840 O O . ARG A 1 109 ? 5.684 -2.951 -2.666 1.00 68.19 109 ARG A O 1
ATOM 847 N N . ASP A 1 110 ? 7.278 -4.521 -2.839 1.00 70.25 110 ASP A N 1
ATOM 848 C CA . ASP A 1 110 ? 7.785 -4.462 -1.468 1.00 70.25 110 ASP A CA 1
ATOM 849 C C . ASP A 1 110 ? 8.524 -3.149 -1.199 1.00 70.25 110 ASP A C 1
ATOM 851 O O . ASP A 1 110 ? 8.165 -2.461 -0.254 1.00 70.25 110 ASP A O 1
ATOM 855 N N . ILE A 1 111 ? 9.440 -2.737 -2.079 1.00 71.19 111 ILE A N 1
ATOM 856 C CA . ILE A 1 111 ? 10.178 -1.471 -1.929 1.00 71.19 111 ILE A CA 1
ATOM 857 C C . ILE A 1 111 ? 9.226 -0.264 -1.969 1.00 71.19 111 ILE A C 1
ATOM 859 O O . ILE A 1 111 ? 9.326 0.640 -1.141 1.00 71.19 111 ILE A O 1
ATOM 863 N N . LEU A 1 112 ? 8.257 -0.263 -2.893 1.00 74.06 112 LEU A N 1
ATOM 864 C CA . LEU A 1 112 ? 7.235 0.783 -2.967 1.00 74.06 112 LEU A CA 1
ATOM 865 C C . LEU A 1 112 ? 6.382 0.836 -1.694 1.00 74.06 112 LEU A C 1
ATOM 867 O O . LEU A 1 112 ? 6.130 1.915 -1.162 1.00 74.06 112 LEU A O 1
ATOM 871 N N . ARG A 1 113 ? 5.947 -0.325 -1.196 1.00 79.44 113 ARG A N 1
ATOM 872 C CA . ARG A 1 113 ? 5.179 -0.418 0.047 1.00 79.44 113 ARG A CA 1
ATOM 873 C C . ARG A 1 113 ? 5.990 0.108 1.230 1.00 79.44 113 ARG A C 1
ATOM 875 O O . ARG A 1 113 ? 5.446 0.865 2.023 1.00 79.44 113 ARG A O 1
ATOM 882 N N . ASP A 1 114 ? 7.257 -0.273 1.343 1.00 82.06 114 ASP A N 1
ATOM 883 C CA . ASP A 1 114 ? 8.108 0.082 2.478 1.00 82.06 114 ASP A CA 1
ATOM 884 C C . ASP A 1 114 ? 8.367 1.599 2.534 1.00 82.06 114 ASP A C 1
ATOM 886 O O . ASP A 1 114 ? 8.233 2.189 3.604 1.00 82.06 114 ASP A O 1
ATOM 890 N N . LEU A 1 115 ? 8.586 2.257 1.385 1.00 80.38 115 LEU A N 1
ATOM 891 C CA . LEU A 1 115 ? 8.634 3.725 1.312 1.00 80.38 115 LEU A CA 1
ATOM 892 C C . LEU A 1 115 ? 7.291 4.359 1.719 1.00 80.38 115 LEU A C 1
ATOM 894 O O . LEU A 1 115 ? 7.252 5.329 2.473 1.00 80.38 115 LEU A O 1
ATOM 898 N N . MET A 1 116 ? 6.170 3.816 1.235 1.00 82.19 116 MET A N 1
ATOM 899 C CA . MET A 1 116 ? 4.832 4.346 1.531 1.00 82.19 116 MET A CA 1
ATOM 900 C C . MET A 1 116 ? 4.374 4.097 2.977 1.00 82.19 116 MET A C 1
ATOM 902 O O . MET A 1 116 ? 3.403 4.719 3.408 1.00 82.19 116 MET A O 1
ATOM 906 N N . LEU A 1 117 ? 5.042 3.214 3.723 1.00 86.25 117 LEU A N 1
ATOM 907 C CA . LEU A 1 117 ? 4.769 2.935 5.136 1.00 86.25 117 LEU A CA 1
ATOM 908 C C . LEU A 1 117 ? 5.408 3.953 6.089 1.00 86.25 117 LEU A C 1
ATOM 910 O O . LEU A 1 117 ? 5.064 3.975 7.273 1.00 86.25 117 LEU A O 1
ATOM 914 N N . GLU A 1 118 ? 6.320 4.799 5.614 1.00 85.94 118 GLU A N 1
ATOM 915 C CA . GLU A 1 118 ? 6.977 5.789 6.463 1.00 85.94 118 GLU A CA 1
ATOM 916 C C . GLU A 1 118 ? 5.966 6.780 7.063 1.00 85.94 118 GLU A C 1
ATOM 918 O O . GLU A 1 118 ? 5.210 7.449 6.357 1.00 85.94 118 GLU A O 1
ATOM 923 N N . GLY A 1 119 ? 5.941 6.870 8.398 1.00 81.44 119 GLY A N 1
ATOM 924 C CA . GLY A 1 119 ? 4.992 7.716 9.130 1.00 81.44 119 GLY A CA 1
ATOM 925 C C . GLY A 1 119 ? 3.557 7.171 9.194 1.00 81.44 119 GLY A C 1
ATOM 926 O O . GLY A 1 119 ? 2.674 7.859 9.706 1.00 81.44 119 GLY A O 1
ATOM 927 N N . VAL A 1 120 ? 3.309 5.948 8.711 1.00 86.00 120 VAL A N 1
ATOM 928 C CA . VAL A 1 120 ? 2.008 5.270 8.806 1.00 86.00 120 VAL A CA 1
ATOM 929 C C . VAL A 1 120 ? 1.961 4.410 10.068 1.00 86.00 120 VAL A C 1
ATOM 931 O O . VAL A 1 120 ? 2.826 3.564 10.291 1.00 86.00 120 VAL A O 1
ATOM 934 N N . ASN A 1 121 ? 0.918 4.574 10.885 1.00 85.50 121 ASN A N 1
ATOM 935 C CA . ASN A 1 121 ? 0.675 3.710 12.044 1.00 85.50 121 ASN A CA 1
ATOM 936 C C . ASN A 1 121 ? 0.064 2.360 11.609 1.00 85.50 121 ASN A C 1
ATOM 938 O O . ASN A 1 121 ? -1.136 2.128 11.756 1.00 85.50 121 ASN A O 1
ATOM 942 N N . MET A 1 122 ? 0.884 1.495 11.007 1.00 87.06 122 MET A N 1
ATOM 943 C CA . MET A 1 122 ? 0.464 0.192 10.483 1.00 87.06 122 MET A CA 1
ATOM 944 C C . MET A 1 122 ? 0.444 -0.887 11.573 1.00 87.06 122 MET A C 1
ATOM 946 O O . MET A 1 122 ? 1.463 -1.165 12.207 1.00 87.06 122 MET A O 1
ATOM 950 N N . GLN A 1 123 ? -0.694 -1.571 11.719 1.00 87.81 123 GLN A N 1
ATOM 951 C CA . GLN A 1 123 ? -0.813 -2.751 12.575 1.00 87.81 123 GLN A CA 1
ATOM 952 C C . GLN A 1 123 ? -0.649 -4.044 11.761 1.00 87.81 123 GLN A C 1
ATOM 954 O O . GLN A 1 123 ? -1.522 -4.434 10.985 1.00 87.81 123 GLN A O 1
ATOM 959 N N . TRP A 1 124 ? 0.467 -4.744 11.963 1.00 88.56 124 TRP A N 1
ATOM 960 C CA . TRP A 1 124 ? 0.757 -6.015 11.291 1.00 88.56 124 TRP A CA 1
ATOM 961 C C . TRP A 1 124 ? 0.115 -7.220 11.983 1.00 88.56 124 TRP A C 1
ATOM 963 O O . TRP A 1 124 ? -0.274 -7.167 13.146 1.00 88.56 124 TRP A O 1
ATOM 973 N N . GLY A 1 125 ? 0.007 -8.338 11.257 1.00 87.38 125 GLY A N 1
ATOM 974 C CA . GLY A 1 125 ? -0.558 -9.589 11.787 1.00 87.38 125 GLY A CA 1
ATOM 975 C C . GLY A 1 125 ? -2.079 -9.560 11.990 1.00 87.38 125 GLY A C 1
ATOM 976 O O . GLY A 1 125 ? -2.663 -10.546 12.436 1.00 87.38 125 GLY A O 1
ATOM 977 N N . LYS A 1 126 ? -2.737 -8.459 11.619 1.00 86.00 126 LYS A N 1
ATOM 978 C CA . LYS A 1 126 ? -4.180 -8.266 11.726 1.00 86.00 126 LYS A CA 1
ATOM 979 C C . LYS A 1 126 ? -4.894 -8.795 10.485 1.00 86.00 126 LYS A C 1
ATOM 981 O O . LYS A 1 126 ? -4.897 -8.165 9.432 1.00 86.00 126 LYS A O 1
ATOM 986 N N . LYS A 1 127 ? -5.539 -9.959 10.603 1.00 89.81 127 LYS A N 1
ATOM 987 C CA . LYS A 1 127 ? -6.461 -10.464 9.573 1.00 89.81 127 LYS A CA 1
ATOM 988 C C . LYS A 1 127 ? -7.887 -10.067 9.932 1.00 89.81 127 LYS A C 1
ATOM 990 O O . LYS A 1 127 ? -8.451 -10.659 10.850 1.00 89.81 127 LYS A O 1
ATOM 995 N N . CYS A 1 128 ? -8.455 -9.092 9.225 1.00 87.38 128 CYS A N 1
ATOM 996 C CA . CYS A 1 128 ? -9.867 -8.745 9.377 1.00 87.38 128 CYS A CA 1
ATOM 997 C C . CYS A 1 128 ? -10.743 -9.915 8.895 1.00 87.38 128 CYS A C 1
ATOM 999 O O . CYS A 1 128 ? -10.442 -10.544 7.878 1.00 87.38 128 CYS A O 1
ATOM 1001 N N . ILE A 1 129 ? -11.783 -10.241 9.659 1.00 92.44 129 ILE A N 1
ATOM 1002 C CA . ILE A 1 129 ? -12.704 -11.359 9.397 1.00 92.44 129 ILE A CA 1
ATOM 1003 C C . ILE A 1 129 ? -14.172 -10.929 9.333 1.00 92.44 129 ILE A C 1
ATOM 1005 O O . ILE A 1 129 ? -15.027 -11.761 9.045 1.00 92.44 129 ILE A O 1
ATOM 1009 N N . GLY A 1 130 ? -14.471 -9.658 9.592 1.00 89.00 130 GLY A N 1
ATOM 1010 C CA . GLY A 1 130 ? -15.828 -9.135 9.552 1.00 89.00 130 GLY A CA 1
ATOM 1011 C C . GLY A 1 130 ? -15.916 -7.714 10.088 1.00 89.00 130 GLY A C 1
ATOM 1012 O O . GLY A 1 130 ? -14.927 -7.163 10.579 1.00 89.00 130 GLY A O 1
ATOM 1013 N N . TYR A 1 131 ? -17.119 -7.154 9.998 1.00 89.44 131 TYR A N 1
ATOM 1014 C CA . TYR A 1 131 ? -17.443 -5.826 10.498 1.00 89.44 131 TYR A CA 1
ATOM 1015 C C . TYR A 1 131 ? -18.818 -5.843 11.161 1.00 89.44 131 TYR A C 1
ATOM 1017 O O . TYR A 1 131 ? -19.727 -6.480 10.630 1.00 89.44 131 TYR A O 1
ATOM 1025 N N . ASP A 1 132 ? -18.967 -5.099 12.253 1.00 88.44 132 ASP A N 1
ATOM 1026 C CA . ASP A 1 132 ? -20.255 -4.851 12.906 1.00 88.44 132 ASP A CA 1
ATOM 1027 C C . ASP A 1 132 ? -20.562 -3.349 12.871 1.00 88.44 132 ASP A C 1
ATOM 1029 O O . ASP A 1 132 ? -19.721 -2.533 13.245 1.00 88.44 132 ASP A O 1
ATOM 1033 N N . GLY A 1 133 ? -21.765 -2.979 12.426 1.00 83.88 133 GLY A N 1
ATOM 1034 C CA . GLY A 1 133 ? -22.259 -1.601 12.466 1.00 83.88 133 GLY A CA 1
ATOM 1035 C C . GLY A 1 133 ? -23.309 -1.441 13.560 1.00 83.88 133 GLY A C 1
ATOM 1036 O O . GLY A 1 133 ? -24.365 -2.068 13.478 1.00 83.88 133 GLY A O 1
ATOM 1037 N N . VAL A 1 134 ? -23.038 -0.625 14.581 1.00 79.12 134 VAL A N 1
ATOM 1038 C CA . VAL A 1 134 ? -23.979 -0.360 15.684 1.00 79.12 134 VAL A CA 1
ATOM 1039 C C . VAL A 1 134 ? -23.912 1.117 16.061 1.00 79.12 134 VAL A C 1
ATOM 1041 O O . VAL A 1 134 ? -22.829 1.622 16.324 1.00 79.12 134 VAL A O 1
ATOM 1044 N N . ASN A 1 135 ? -25.065 1.794 16.140 1.00 73.56 135 ASN A N 1
ATOM 1045 C CA . ASN A 1 135 ? -25.186 3.183 16.614 1.00 73.56 135 ASN A CA 1
ATOM 1046 C C . ASN A 1 135 ? -24.193 4.165 15.951 1.00 73.56 135 ASN A C 1
ATOM 1048 O O . ASN A 1 135 ? -23.468 4.862 16.654 1.00 73.56 135 ASN A O 1
ATOM 1052 N N . ASP A 1 136 ? -24.138 4.189 14.615 1.00 73.44 136 ASP A N 1
ATOM 1053 C CA . ASP A 1 136 ? -23.230 5.035 13.811 1.00 73.44 136 ASP A CA 1
ATOM 1054 C C . ASP A 1 136 ? -21.721 4.754 13.990 1.00 73.44 136 ASP A C 1
ATOM 1056 O O . ASP A 1 136 ? -20.871 5.463 13.452 1.00 73.44 136 ASP A O 1
ATOM 1060 N N . GLU A 1 137 ? -21.368 3.669 14.683 1.00 82.00 137 GLU A N 1
ATOM 1061 C CA . GLU A 1 137 ? -20.003 3.160 14.784 1.00 82.00 137 GLU A CA 1
ATOM 1062 C C . GLU A 1 137 ? -19.820 1.925 13.899 1.00 82.00 137 GLU A C 1
ATOM 1064 O O . GLU A 1 137 ? -20.708 1.073 13.789 1.00 82.00 137 GLU A O 1
ATOM 1069 N N . VAL A 1 138 ? -18.633 1.794 13.306 1.00 84.88 138 VAL A N 1
ATOM 1070 C CA . VAL A 1 138 ? -18.229 0.602 12.553 1.00 84.88 138 VAL A CA 1
ATOM 1071 C C . VAL A 1 138 ? -17.061 -0.055 13.267 1.00 84.88 138 VAL A C 1
ATOM 1073 O O . VAL A 1 138 ? -16.022 0.560 13.482 1.00 84.88 138 VAL A O 1
ATOM 1076 N N . TRP A 1 139 ? -17.203 -1.329 13.603 1.00 88.25 139 TRP A N 1
ATOM 1077 C CA . TRP A 1 139 ? -16.172 -2.114 14.266 1.00 88.25 139 TRP A CA 1
ATOM 1078 C C . TRP A 1 139 ? -15.575 -3.121 13.297 1.00 88.25 139 TRP A C 1
ATOM 1080 O O . TRP A 1 139 ? -16.286 -3.986 12.798 1.00 88.25 139 TRP A O 1
ATOM 1090 N N . ALA A 1 140 ? -14.268 -3.049 13.057 1.00 88.69 140 ALA A N 1
ATOM 1091 C CA . ALA A 1 140 ? -13.538 -4.090 12.343 1.00 88.69 140 ALA A CA 1
ATOM 1092 C C . ALA A 1 140 ? -13.163 -5.216 13.314 1.00 88.69 140 ALA A C 1
ATOM 1094 O O . ALA A 1 140 ? -12.589 -4.959 14.373 1.00 88.69 140 ALA A O 1
ATOM 1095 N N . ILE A 1 141 ? -13.470 -6.463 12.956 1.00 91.38 141 ILE A N 1
ATOM 1096 C CA . ILE A 1 141 ? -13.222 -7.655 13.778 1.00 91.38 141 ILE A CA 1
ATOM 1097 C C . ILE A 1 141 ? -12.033 -8.414 13.200 1.00 91.38 141 ILE A C 1
ATOM 1099 O O . ILE A 1 141 ? -11.993 -8.690 11.998 1.00 91.38 141 ILE A O 1
ATOM 1103 N N . PHE A 1 142 ? -11.083 -8.804 14.048 1.00 93.75 142 PHE A N 1
ATOM 1104 C CA . PHE A 1 142 ? -9.871 -9.500 13.627 1.00 93.75 142 PHE A CA 1
ATOM 1105 C C . PHE A 1 142 ? -9.819 -10.943 14.128 1.00 93.75 142 PHE A C 1
ATOM 1107 O O . PHE A 1 142 ? -10.384 -11.300 15.160 1.00 93.75 142 PHE A O 1
ATOM 1114 N N . LYS A 1 143 ? -9.112 -11.795 13.378 1.00 93.50 143 LYS A N 1
ATOM 1115 C CA . LYS A 1 143 ? -8.971 -13.232 13.667 1.00 93.50 143 LYS A CA 1
ATOM 1116 C C . LYS A 1 143 ? -8.351 -13.520 15.040 1.00 93.50 143 LYS A C 1
ATOM 1118 O O . LYS A 1 143 ? -8.612 -14.573 15.609 1.00 93.50 143 LYS A O 1
ATOM 1123 N N . ASP A 1 144 ? -7.529 -12.610 15.552 1.00 92.44 144 ASP A N 1
ATOM 1124 C CA . ASP A 1 144 ? -6.912 -12.704 16.880 1.00 92.44 144 ASP A CA 1
ATOM 1125 C C . ASP A 1 144 ? -7.884 -12.363 18.031 1.00 92.44 144 ASP A C 1
ATOM 1127 O O . ASP A 1 144 ? -7.494 -12.406 19.194 1.00 92.44 144 ASP A O 1
ATOM 1131 N N . GLY A 1 145 ? -9.145 -12.040 17.720 1.00 91.62 145 GLY A N 1
ATOM 1132 C CA . GLY A 1 145 ? -10.191 -11.694 18.682 1.00 91.62 145 GLY A CA 1
ATOM 1133 C C . GLY A 1 145 ? -10.259 -10.204 19.023 1.00 91.62 145 GLY A C 1
ATOM 1134 O O . GLY A 1 145 ? -11.203 -9.781 19.693 1.00 91.62 145 GL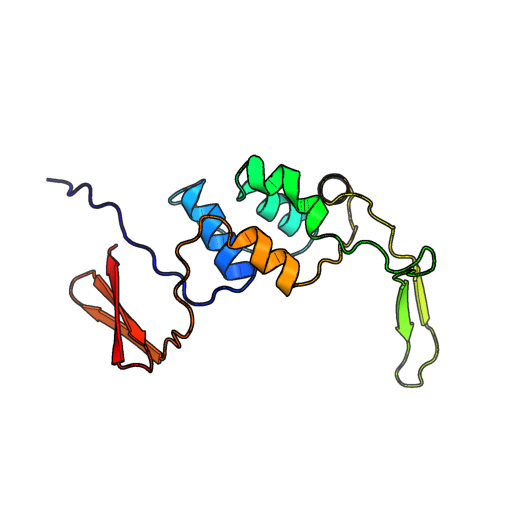Y A O 1
ATOM 1135 N N . THR A 1 146 ? -9.304 -9.397 18.553 1.00 92.62 146 THR A N 1
ATOM 1136 C CA . THR A 1 146 ? -9.324 -7.941 18.747 1.00 92.62 146 THR A CA 1
ATOM 1137 C C . THR A 1 146 ? -10.341 -7.257 17.834 1.00 92.62 146 THR A C 1
ATOM 1139 O O . THR A 1 146 ? -10.783 -7.821 16.827 1.00 92.62 146 THR A O 1
ATOM 1142 N N . ARG A 1 147 ? -10.731 -6.030 18.197 1.00 90.94 147 ARG A N 1
ATOM 1143 C CA . ARG A 1 147 ? -11.629 -5.188 17.401 1.00 90.94 147 ARG A CA 1
ATOM 1144 C C . ARG A 1 147 ? -11.136 -3.748 17.404 1.00 90.94 147 ARG A C 1
ATOM 1146 O O . ARG A 1 147 ? -10.680 -3.277 18.441 1.00 90.94 147 ARG A O 1
ATOM 1153 N N . GLU A 1 148 ? -11.267 -3.073 16.269 1.00 88.50 148 GLU A N 1
ATOM 1154 C CA . GLU A 1 148 ? -10.901 -1.661 16.105 1.00 88.50 148 GLU A CA 1
ATOM 1155 C C . GLU A 1 148 ? -12.118 -0.847 15.680 1.00 88.50 148 GLU A C 1
ATOM 1157 O O . GLU A 1 148 ? -12.954 -1.330 14.913 1.00 88.50 148 GLU A O 1
ATOM 1162 N N . LYS A 1 149 ? -12.212 0.386 16.182 1.00 86.00 149 LYS A N 1
ATOM 1163 C CA . LYS A 1 149 ? -13.386 1.245 16.006 1.00 86.00 149 LYS A CA 1
ATOM 1164 C C . LYS A 1 149 ? -13.162 2.344 14.970 1.00 86.00 149 LYS A C 1
ATOM 1166 O O . LYS A 1 149 ? -12.258 3.163 15.118 1.00 86.00 149 LYS A O 1
ATOM 1171 N N . GLY A 1 150 ? -14.028 2.389 13.965 1.00 76.06 150 GLY A N 1
ATOM 1172 C CA . GLY A 1 150 ? -14.242 3.522 13.072 1.00 76.06 150 GLY A CA 1
ATOM 1173 C C . GLY A 1 150 ? -15.473 4.317 13.510 1.00 76.06 150 GLY A C 1
ATOM 1174 O O . GLY A 1 150 ? -16.473 3.740 13.937 1.00 76.06 150 GLY A O 1
ATOM 1175 N N . ILE A 1 151 ? -15.389 5.642 13.428 1.00 67.94 151 ILE A N 1
ATOM 1176 C CA . ILE A 1 151 ? -16.476 6.570 13.779 1.00 67.94 151 ILE A CA 1
ATOM 1177 C C . ILE A 1 151 ? -16.749 7.417 12.539 1.00 67.94 151 ILE A C 1
ATOM 1179 O O . ILE A 1 151 ? -15.780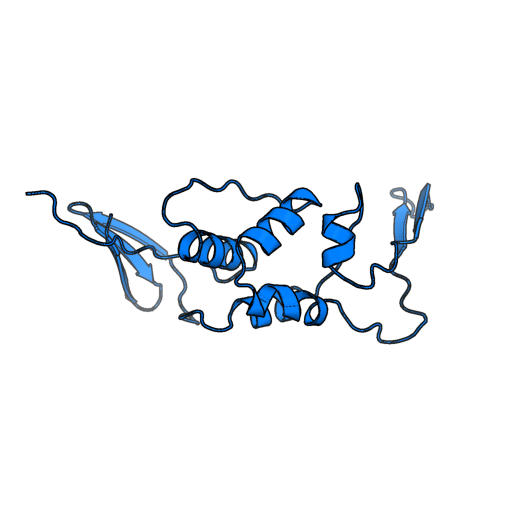 7.874 11.929 1.00 67.94 151 ILE A O 1
ATOM 1183 N N . TYR A 1 152 ? -18.021 7.594 12.175 1.00 57.31 152 TYR A N 1
ATOM 1184 C CA . TYR A 1 152 ? -18.457 8.464 11.076 1.00 57.31 152 TYR A CA 1
ATOM 1185 C C . TYR A 1 152 ? -18.770 9.889 11.550 1.00 57.31 152 TYR A C 1
ATOM 1187 O O . TYR A 1 152 ? -19.131 10.056 12.737 1.00 57.31 152 TYR A O 1
#

Organism: NCBI:txid1117310

Secondary structure (DSSP, 8-state):
----PPPBPPPP--SHHHHHHHHHHHHSTT-------SHHHHHHHHHHS-HHHHHHGGGGSPPPSSTT---EEEEE-TT--EEEEEEPP--S-HHHHTTSTT------HHHHHHHHTTT----TT--EEEEEEETTEEEEEETTS-EEEEE-